Protein AF-A0A355FTS7-F1 (afdb_monomer_lite)

Secondary structure (DSSP, 8-state):
--S-GGGHHHHHHHHHHHHHHHSS---GGGS-SSPP-PPPGGGS--SSHHHHHHHHHHHHHT-TTT-SBTTTTEEETTTEES-SSTT-

Structure (mmCIF, N/CA/C/O backbone):
data_AF-A0A355FTS7-F1
#
_entry.id   AF-A0A355FTS7-F1
#
loop_
_atom_site.group_PDB
_atom_site.id
_atom_site.type_symbol
_atom_site.label_atom_id
_atom_site.label_alt_id
_atom_site.label_comp_id
_atom_site.label_asym_id
_atom_site.label_entity_id
_atom_site.label_seq_id
_atom_site.pdbx_PDB_ins_code
_atom_site.Cartn_x
_atom_site.Cartn_y
_atom_site.Cartn_z
_atom_site.occupancy
_atom_site.B_iso_or_equiv
_atom_site.auth_seq_id
_atom_site.auth_comp_id
_atom_site.auth_asym_id
_atom_site.auth_atom_id
_atom_site.pdbx_PDB_model_num
ATOM 1 N N . ARG A 1 1 ? 14.730 -9.026 -0.508 1.00 91.31 1 ARG A N 1
ATOM 2 C CA . ARG A 1 1 ? 14.922 -8.748 0.940 1.00 91.31 1 ARG A CA 1
ATOM 3 C C . ARG A 1 1 ? 13.652 -9.023 1.728 1.00 91.31 1 ARG A C 1
ATOM 5 O O . ARG A 1 1 ? 13.720 -9.852 2.612 1.00 91.31 1 ARG A O 1
ATOM 12 N N . TYR A 1 2 ? 12.523 -8.394 1.386 1.00 93.75 2 TYR A N 1
ATOM 13 C CA . TYR A 1 2 ? 11.223 -8.708 2.004 1.00 93.75 2 TYR A CA 1
ATOM 14 C C . TYR A 1 2 ? 10.775 -10.158 1.790 1.00 93.75 2 TYR A C 1
ATOM 16 O O . TYR A 1 2 ? 10.038 -10.699 2.603 1.00 93.75 2 TYR A O 1
ATOM 24 N N . PHE A 1 3 ? 11.240 -10.783 0.705 1.00 96.81 3 PHE A N 1
ATOM 25 C CA . PHE A 1 3 ? 10.765 -12.092 0.281 1.00 96.81 3 PHE A CA 1
ATOM 26 C C . PHE A 1 3 ? 11.829 -13.190 0.405 1.00 96.81 3 PHE A C 1
ATOM 28 O O . PHE A 1 3 ? 13.007 -12.909 0.124 1.00 96.81 3 PHE A O 1
ATOM 35 N N . PRO A 1 4 ? 11.418 -14.425 0.750 1.00 97.12 4 PRO A N 1
ATOM 36 C CA . PRO A 1 4 ? 12.260 -15.619 0.706 1.00 97.12 4 PRO A CA 1
ATOM 37 C C . PRO A 1 4 ? 12.871 -15.876 -0.677 1.00 97.12 4 PRO A C 1
ATOM 39 O O . PRO A 1 4 ? 12.302 -15.476 -1.696 1.00 97.12 4 PRO A O 1
ATOM 42 N N . VAL A 1 5 ? 14.031 -16.535 -0.722 1.00 97.50 5 VAL A N 1
ATOM 43 C CA . VAL A 1 5 ? 14.838 -16.711 -1.947 1.00 97.50 5 VAL A CA 1
ATOM 44 C C . VAL A 1 5 ? 14.083 -17.476 -3.033 1.00 97.50 5 VAL A C 1
ATOM 46 O O . VAL A 1 5 ? 14.176 -17.136 -4.209 1.00 97.50 5 VAL A O 1
ATOM 49 N N . GLU A 1 6 ? 13.261 -18.444 -2.648 1.00 97.81 6 GLU A N 1
ATOM 50 C CA . GLU A 1 6 ? 12.439 -19.259 -3.542 1.00 97.81 6 GLU A CA 1
ATOM 51 C C . GLU A 1 6 ? 11.426 -18.446 -4.362 1.00 97.81 6 GLU A C 1
ATOM 53 O O . GLU A 1 6 ? 11.015 -18.872 -5.438 1.00 97.81 6 GLU A O 1
ATOM 58 N N . THR A 1 7 ? 11.052 -17.252 -3.896 1.00 97.44 7 THR A N 1
ATOM 59 C CA . THR A 1 7 ? 10.129 -16.362 -4.619 1.00 97.44 7 THR A CA 1
ATOM 60 C C . THR A 1 7 ? 10.843 -15.431 -5.602 1.00 97.44 7 THR A C 1
ATOM 62 O O . THR A 1 7 ? 10.203 -14.854 -6.483 1.00 97.44 7 THR A O 1
ATOM 65 N N . HIS A 1 8 ? 12.170 -15.274 -5.486 1.00 97.94 8 HIS A N 1
ATOM 66 C CA . HIS A 1 8 ? 12.940 -14.313 -6.285 1.00 97.94 8 HIS A CA 1
ATOM 67 C C . HIS A 1 8 ? 12.854 -14.562 -7.795 1.00 97.94 8 HIS A C 1
ATOM 69 O O . HIS A 1 8 ? 12.729 -13.569 -8.508 1.00 97.94 8 HIS A O 1
ATOM 75 N N . PRO A 1 9 ? 12.844 -15.810 -8.313 1.00 98.12 9 PRO A N 1
ATOM 76 C CA . PRO A 1 9 ? 12.711 -16.045 -9.752 1.00 98.12 9 PRO A CA 1
ATOM 77 C C . PRO A 1 9 ? 11.422 -15.472 -10.356 1.00 98.12 9 PRO A C 1
ATOM 79 O O . PRO A 1 9 ? 11.414 -15.090 -11.522 1.00 98.12 9 PRO A O 1
ATOM 82 N N . VAL A 1 10 ? 10.349 -15.389 -9.563 1.00 97.69 10 VAL A N 1
ATOM 83 C CA . VAL A 1 10 ? 9.065 -14.811 -9.985 1.00 97.69 10 VAL A CA 1
ATOM 84 C C . VAL A 1 10 ? 9.065 -13.296 -9.795 1.00 97.69 10 VAL A C 1
ATOM 86 O O . VAL A 1 10 ? 8.678 -12.557 -10.692 1.00 97.69 10 VAL A O 1
ATOM 89 N N . LEU A 1 11 ? 9.518 -12.820 -8.634 1.00 97.94 11 LEU A N 1
ATOM 90 C CA . LEU A 1 11 ? 9.395 -11.409 -8.261 1.00 97.94 11 LEU A CA 1
ATOM 91 C C . LEU A 1 11 ? 10.440 -10.502 -8.921 1.00 97.94 11 LEU A C 1
ATOM 93 O O . LEU A 1 11 ? 10.161 -9.337 -9.181 1.00 97.94 11 LEU A O 1
ATOM 97 N N . ALA A 1 12 ? 11.646 -11.005 -9.196 1.00 97.88 12 ALA A N 1
ATOM 98 C CA . ALA A 1 12 ? 12.712 -10.216 -9.809 1.00 97.88 12 ALA A CA 1
ATOM 99 C C . ALA A 1 12 ? 12.327 -9.625 -11.180 1.00 97.88 12 ALA A C 1
ATOM 101 O O . ALA A 1 12 ? 12.490 -8.412 -11.341 1.00 97.88 12 ALA A O 1
ATOM 102 N N . PRO A 1 13 ? 11.802 -10.402 -12.154 1.00 98.12 13 PRO A N 1
ATOM 103 C CA . PRO A 1 13 ? 11.376 -9.828 -13.429 1.00 98.12 13 PRO A CA 1
ATOM 104 C C . PRO A 1 13 ? 10.197 -8.859 -13.271 1.00 98.12 13 PRO A C 1
ATOM 106 O O . PRO A 1 13 ? 10.166 -7.842 -13.955 1.00 98.12 13 PRO A O 1
ATOM 109 N N . GLU A 1 14 ? 9.272 -9.110 -12.340 1.00 98.00 14 GLU A N 1
ATOM 110 C CA . GLU A 1 14 ? 8.149 -8.200 -12.070 1.00 98.00 14 GLU A CA 1
ATOM 111 C C . GLU A 1 14 ? 8.620 -6.854 -11.523 1.00 98.00 14 GLU A C 1
ATOM 113 O O . GLU A 1 14 ? 8.215 -5.807 -12.016 1.00 98.00 14 GLU A O 1
ATOM 118 N N . PHE A 1 15 ? 9.528 -6.863 -10.548 1.00 98.25 15 PHE A N 1
ATOM 119 C CA . PHE A 1 15 ? 10.079 -5.631 -9.990 1.00 98.25 15 PHE A CA 1
ATOM 120 C C . PHE A 1 15 ? 10.955 -4.886 -10.997 1.00 98.25 15 PHE A C 1
ATOM 122 O O . PHE A 1 15 ? 10.934 -3.658 -11.033 1.00 98.25 15 PHE A O 1
ATOM 129 N N . ALA A 1 16 ? 11.702 -5.599 -11.842 1.00 98.25 16 ALA A N 1
ATOM 130 C CA . ALA A 1 16 ? 12.435 -4.970 -12.936 1.00 98.25 16 ALA A CA 1
ATOM 131 C C . ALA A 1 16 ? 11.483 -4.284 -13.931 1.00 98.25 16 ALA A C 1
ATOM 133 O O . ALA A 1 16 ? 11.779 -3.185 -14.402 1.00 98.25 16 ALA A O 1
ATOM 134 N N . GLN A 1 17 ? 10.334 -4.904 -14.213 1.00 98.44 17 GLN A N 1
ATOM 135 C CA . GLN A 1 17 ? 9.310 -4.336 -15.082 1.00 98.44 17 GLN A CA 1
ATOM 136 C C . GLN A 1 17 ? 8.644 -3.110 -14.441 1.00 98.44 17 GLN A C 1
ATOM 138 O O . GLN A 1 17 ? 8.572 -2.070 -15.086 1.00 98.44 17 GLN A O 1
ATOM 143 N N . GLU A 1 18 ? 8.271 -3.166 -13.158 1.00 98.06 18 GLU A N 1
ATOM 144 C CA . GLU A 1 18 ? 7.756 -1.991 -12.435 1.00 98.06 18 GLU A CA 1
ATOM 145 C C . GLU A 1 18 ? 8.753 -0.825 -12.450 1.00 98.06 18 GLU A C 1
ATOM 147 O O . GLU A 1 18 ? 8.378 0.318 -12.706 1.00 98.06 18 GLU A O 1
ATOM 152 N N . LEU A 1 19 ? 10.041 -1.106 -12.229 1.00 98.00 19 LEU A N 1
ATOM 153 C CA . LEU A 1 19 ? 11.078 -0.079 -12.276 1.00 98.00 19 LEU A CA 1
ATOM 154 C C . LEU A 1 19 ? 11.174 0.569 -13.663 1.00 98.00 19 LEU A C 1
ATOM 156 O O . LEU A 1 19 ? 11.377 1.777 -13.756 1.00 98.00 19 LEU A O 1
ATOM 160 N N . LYS A 1 20 ? 11.030 -0.221 -14.731 1.00 98.31 20 LYS A N 1
ATOM 161 C CA . LYS A 1 20 ? 11.047 0.276 -16.108 1.00 98.31 20 LYS A CA 1
ATOM 162 C C . LYS A 1 20 ? 9.812 1.120 -16.431 1.00 98.31 20 LYS A C 1
ATOM 164 O O . LYS A 1 20 ? 9.957 2.151 -17.081 1.00 98.31 20 LYS A O 1
ATOM 169 N N . ASP A 1 21 ? 8.635 0.688 -15.990 1.00 97.81 21 ASP A N 1
ATOM 170 C CA . ASP A 1 21 ? 7.361 1.318 -16.348 1.00 97.81 21 ASP A CA 1
ATOM 171 C C . ASP A 1 21 ? 7.072 2.571 -15.515 1.00 97.81 21 ASP A C 1
ATOM 173 O O . ASP A 1 21 ? 6.568 3.562 -16.040 1.00 97.81 21 ASP A O 1
ATOM 177 N N . TYR A 1 22 ? 7.424 2.549 -14.228 1.00 96.00 22 TYR A N 1
ATOM 178 C CA . TYR A 1 22 ? 7.042 3.588 -13.267 1.00 96.00 22 TYR A CA 1
ATOM 179 C C . TYR A 1 22 ? 8.234 4.345 -12.673 1.00 96.00 22 TYR A C 1
ATOM 181 O O . TYR A 1 22 ? 8.049 5.282 -11.900 1.00 96.00 22 TYR A O 1
ATOM 189 N N . GLY A 1 23 ? 9.471 3.931 -12.966 1.00 96.19 23 GLY A N 1
ATOM 190 C CA . GLY A 1 23 ? 10.670 4.499 -12.339 1.00 96.19 23 GLY A CA 1
ATOM 191 C C . GLY A 1 23 ? 10.823 4.139 -10.856 1.00 96.19 23 GLY A C 1
ATOM 192 O O . GLY A 1 23 ? 11.728 4.643 -10.189 1.00 96.19 23 GLY A O 1
ATOM 193 N N . ARG A 1 24 ? 9.956 3.265 -10.323 1.00 96.31 24 ARG A N 1
ATOM 194 C CA . ARG A 1 24 ? 9.925 2.848 -8.918 1.00 96.31 24 ARG A CA 1
ATOM 195 C C . ARG A 1 24 ? 9.281 1.469 -8.765 1.00 96.31 24 ARG A C 1
ATOM 197 O O . ARG A 1 24 ? 8.404 1.097 -9.532 1.00 96.31 24 ARG A O 1
ATOM 204 N N . ILE A 1 25 ? 9.721 0.727 -7.748 1.00 97.94 25 ILE A N 1
ATOM 205 C CA . ILE A 1 25 ? 9.187 -0.596 -7.394 1.00 97.94 25 ILE A CA 1
ATOM 206 C C . ILE A 1 25 ? 8.197 -0.417 -6.241 1.00 97.94 25 ILE A C 1
ATOM 208 O O . ILE A 1 25 ? 8.614 -0.211 -5.098 1.00 97.94 25 ILE A O 1
ATOM 212 N N . TYR A 1 26 ? 6.904 -0.488 -6.543 1.00 97.75 26 TYR A N 1
ATOM 213 C CA . TYR A 1 26 ? 5.814 -0.367 -5.568 1.00 97.75 26 TYR A CA 1
ATOM 214 C C . TYR A 1 26 ? 5.387 -1.721 -5.006 1.00 97.75 26 TYR A C 1
ATOM 216 O O . TYR A 1 26 ? 4.814 -1.776 -3.919 1.00 97.75 26 TYR A O 1
ATOM 224 N N . MET A 1 27 ? 5.715 -2.811 -5.706 1.00 98.06 27 MET A N 1
ATOM 225 C CA . MET A 1 27 ? 5.296 -4.175 -5.396 1.00 98.06 27 MET A CA 1
ATOM 226 C C . MET A 1 27 ? 3.771 -4.322 -5.458 1.00 98.06 27 MET A C 1
ATOM 228 O O . MET A 1 27 ? 3.152 -4.838 -4.525 1.00 98.06 27 MET A O 1
ATOM 232 N N . TYR A 1 28 ? 3.155 -3.892 -6.566 1.00 97.56 28 TYR A N 1
ATOM 233 C CA . TYR A 1 28 ? 1.694 -3.850 -6.735 1.00 97.56 28 TYR A CA 1
ATOM 234 C C . TYR A 1 28 ? 1.009 -5.196 -6.490 1.00 97.56 28 TYR A C 1
ATOM 236 O O . TYR A 1 28 ? -0.134 -5.239 -6.036 1.00 97.56 28 TYR A O 1
ATOM 244 N N . ARG A 1 29 ? 1.728 -6.302 -6.715 1.00 96.56 29 ARG A N 1
ATOM 245 C CA . ARG A 1 29 ? 1.298 -7.666 -6.376 1.00 96.56 29 ARG A CA 1
ATOM 246 C C . ARG A 1 29 ? 0.776 -7.801 -4.938 1.00 96.56 29 ARG A C 1
ATOM 248 O O . ARG A 1 29 ? -0.124 -8.605 -4.708 1.00 96.56 29 ARG A O 1
ATOM 255 N N . LEU A 1 30 ? 1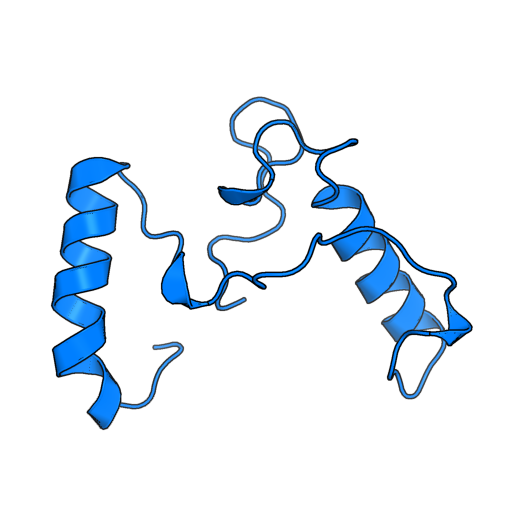.356 -7.077 -3.980 1.00 96.94 30 LEU A N 1
ATOM 256 C CA . LEU A 1 30 ? 1.016 -7.186 -2.557 1.00 96.94 30 LEU A CA 1
ATOM 257 C C . LEU A 1 30 ? -0.102 -6.253 -2.104 1.00 96.94 30 LEU A C 1
ATOM 259 O O . LEU A 1 30 ? -0.598 -6.394 -0.985 1.00 96.94 30 LEU A O 1
ATOM 263 N N . ARG A 1 31 ? -0.505 -5.308 -2.950 1.00 96.56 31 ARG A N 1
ATOM 264 C CA . ARG A 1 31 ? -1.560 -4.369 -2.605 1.00 96.56 31 ARG A CA 1
ATOM 265 C C . ARG A 1 31 ? -2.863 -5.122 -2.294 1.00 96.56 31 ARG A C 1
ATOM 267 O O . ARG A 1 31 ? -3.279 -5.975 -3.088 1.00 96.56 31 ARG A O 1
ATOM 274 N N . PRO A 1 32 ? -3.560 -4.790 -1.193 1.00 95.19 32 PRO A N 1
ATOM 275 C CA . PRO A 1 32 ? -4.882 -5.334 -0.920 1.00 95.19 32 PRO A CA 1
ATOM 276 C C . PRO A 1 32 ? -5.846 -5.098 -2.090 1.00 95.19 32 PRO A C 1
ATOM 278 O O . PRO A 1 32 ? -5.925 -4.006 -2.642 1.00 95.19 32 PRO A O 1
ATOM 281 N N . LYS A 1 33 ? -6.618 -6.125 -2.463 1.00 94.25 33 LYS A N 1
ATOM 282 C CA . LYS A 1 33 ? -7.651 -6.001 -3.511 1.00 94.25 33 LYS A CA 1
ATOM 283 C C . LYS A 1 33 ? -8.911 -5.270 -3.039 1.00 94.25 33 LYS A C 1
ATOM 285 O O . LYS A 1 33 ? -9.750 -4.915 -3.858 1.00 94.25 33 LYS A O 1
ATOM 290 N N . HIS A 1 34 ? -9.075 -5.114 -1.729 1.00 90.50 34 HIS A N 1
ATOM 291 C CA . HIS A 1 34 ? -10.180 -4.374 -1.132 1.00 90.50 34 HIS A CA 1
ATOM 292 C C . HIS A 1 34 ? -9.753 -2.928 -0.844 1.00 90.50 34 HIS A C 1
ATOM 294 O O . HIS A 1 34 ? -8.563 -2.692 -0.629 1.00 90.50 34 HIS A O 1
ATOM 300 N N . PRO A 1 35 ? -10.699 -1.974 -0.786 1.00 88.81 35 PRO A N 1
ATOM 301 C CA . PRO A 1 35 ? -10.392 -0.595 -0.427 1.00 88.81 35 PRO A CA 1
ATOM 302 C C . PRO A 1 35 ? -9.715 -0.502 0.944 1.00 88.81 35 PRO A C 1
ATOM 304 O O . PRO A 1 35 ? -10.173 -1.112 1.917 1.00 88.81 35 PRO A O 1
ATOM 307 N N . VAL A 1 36 ? -8.639 0.277 1.012 1.00 95.69 36 VAL A N 1
ATOM 308 C CA . VAL A 1 36 ? -7.974 0.654 2.261 1.00 95.69 36 VAL A CA 1
ATOM 309 C C . VAL A 1 36 ? -8.617 1.951 2.737 1.00 95.69 36 VAL A C 1
ATOM 311 O O . VAL A 1 36 ? -8.648 2.910 1.984 1.00 95.69 36 VAL A O 1
ATOM 314 N N . PHE A 1 37 ? -9.180 1.960 3.942 1.00 97.12 37 PHE A N 1
ATOM 315 C CA . PHE A 1 37 ? -9.807 3.133 4.558 1.00 97.12 37 PHE A CA 1
ATOM 316 C C . PHE A 1 37 ? -9.885 2.926 6.069 1.00 97.12 37 PHE A C 1
ATOM 318 O O . PHE A 1 37 ? -9.906 1.785 6.540 1.00 97.12 37 PHE A O 1
ATOM 325 N N . ALA A 1 38 ? -9.962 4.012 6.834 1.00 97.69 38 ALA A N 1
ATOM 326 C CA . ALA A 1 38 ? -10.043 3.933 8.286 1.00 97.69 38 ALA A CA 1
ATOM 327 C C . ALA A 1 38 ? -11.379 3.332 8.760 1.00 97.69 38 ALA A C 1
ATOM 329 O O . ALA A 1 38 ? -12.463 3.848 8.494 1.00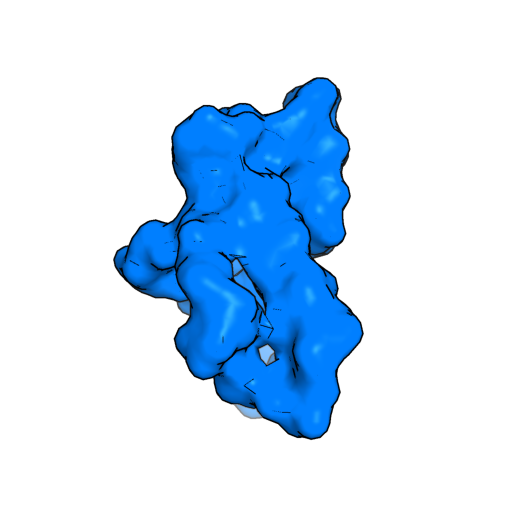 97.69 38 ALA A O 1
ATOM 330 N N . ARG A 1 39 ? -11.292 2.236 9.512 1.00 96.25 39 ARG A N 1
ATOM 331 C CA . ARG A 1 39 ? -12.415 1.568 10.191 1.00 96.25 39 ARG A CA 1
ATOM 332 C C . ARG A 1 39 ? -12.534 2.008 11.659 1.00 96.25 39 ARG A C 1
ATOM 334 O O . ARG A 1 39 ? -11.576 2.581 12.182 1.00 96.25 39 ARG A O 1
ATOM 341 N N . PRO A 1 40 ? -13.652 1.707 12.351 1.00 98.12 40 PRO A N 1
ATOM 342 C CA . PRO A 1 40 ? -13.729 1.827 13.809 1.00 98.12 40 PRO A CA 1
ATOM 343 C C . PRO A 1 40 ? -12.568 1.102 14.503 1.00 98.12 40 PRO A C 1
ATOM 345 O O . PRO A 1 40 ? -12.161 0.022 14.069 1.00 98.12 40 PRO A O 1
ATOM 348 N N . ILE A 1 41 ? -12.027 1.696 15.571 1.00 98.12 41 ILE A N 1
ATOM 349 C CA . ILE A 1 41 ? -10.777 1.248 16.206 1.00 98.12 41 ILE A CA 1
ATOM 350 C C . ILE A 1 41 ? -10.869 -0.181 16.770 1.00 98.12 41 ILE A C 1
ATOM 352 O O . ILE A 1 41 ? -9.877 -0.907 16.797 1.00 98.12 41 ILE A O 1
ATOM 356 N N . GLU A 1 42 ? -12.068 -0.625 17.141 1.00 97.88 42 GLU A N 1
ATOM 357 C CA . GLU A 1 42 ? -12.349 -1.963 17.666 1.00 97.88 42 GLU A CA 1
ATOM 358 C C . GLU A 1 42 ? -12.281 -3.058 16.588 1.00 97.88 42 GLU A C 1
ATOM 360 O O . GLU A 1 42 ? -12.219 -4.241 16.917 1.00 97.88 42 GLU A O 1
ATOM 365 N N . GLN A 1 43 ? -12.286 -2.691 15.300 1.00 97.69 43 GLN A N 1
ATOM 366 C CA . GLN A 1 43 ? -12.203 -3.648 14.189 1.00 97.69 43 GLN A CA 1
ATOM 367 C C . GLN A 1 43 ? -10.764 -4.043 13.833 1.00 97.69 43 GLN A C 1
ATOM 369 O O . GLN A 1 43 ? -10.566 -4.943 13.013 1.00 97.69 43 GLN A O 1
ATOM 374 N N . TYR A 1 44 ? -9.754 -3.389 14.413 1.00 97.62 44 TYR A N 1
ATOM 375 C CA . TYR A 1 44 ? -8.359 -3.728 14.143 1.00 97.62 44 TYR A CA 1
ATOM 376 C C . TYR A 1 44 ? -7.905 -4.893 15.027 1.00 97.62 44 TYR A C 1
ATOM 378 O O . TYR A 1 44 ? -8.071 -4.838 16.247 1.00 97.62 44 TYR A O 1
ATOM 386 N N . PRO A 1 45 ? -7.266 -5.929 14.454 1.00 97.06 45 PRO A N 1
ATOM 387 C CA . PRO A 1 45 ? -6.785 -7.088 15.200 1.00 97.06 45 PRO A CA 1
ATOM 388 C C . PRO A 1 45 ? -5.473 -6.768 15.940 1.00 97.06 45 PRO A C 1
ATOM 390 O O . PRO A 1 45 ? -4.417 -7.329 15.646 1.00 97.06 45 PRO A O 1
ATOM 393 N N . ALA A 1 46 ? -5.522 -5.841 16.896 1.00 97.69 46 ALA A N 1
ATOM 394 C CA . ALA A 1 46 ? -4.373 -5.392 17.676 1.00 97.69 46 ALA A CA 1
ATOM 395 C C . ALA A 1 46 ? -4.455 -5.861 19.136 1.00 97.69 46 ALA A C 1
ATOM 397 O O . ALA A 1 46 ? -5.531 -6.033 19.700 1.00 97.69 46 ALA A O 1
ATOM 398 N N . LYS A 1 47 ? -3.295 -6.031 19.782 1.00 98.12 47 LYS A N 1
ATOM 399 C CA . LYS A 1 47 ? -3.211 -6.393 21.212 1.00 98.12 47 LYS A CA 1
ATOM 400 C C . LYS A 1 47 ? -3.370 -5.198 22.156 1.00 98.12 47 LYS A C 1
ATOM 402 O O . LYS A 1 47 ? -3.571 -5.388 23.350 1.00 98.12 47 LYS A O 1
ATOM 407 N N . CYS A 1 48 ? -3.229 -3.979 21.640 1.00 98.06 48 CYS A N 1
ATOM 408 C CA . CYS A 1 48 ? -3.392 -2.745 22.395 1.00 98.06 48 CYS A CA 1
ATOM 409 C C . CYS A 1 48 ? -4.004 -1.655 21.512 1.00 98.06 48 CYS A C 1
ATOM 411 O O . CYS A 1 48 ? -3.847 -1.657 20.287 1.00 98.06 48 CYS A O 1
ATOM 413 N N . GLN A 1 49 ? -4.677 -0.702 22.153 1.00 98.12 49 GLN A N 1
ATOM 414 C CA . GLN A 1 49 ? -5.382 0.377 21.467 1.00 98.12 49 GLN A CA 1
ATOM 415 C C . GLN A 1 49 ? -4.423 1.299 20.705 1.00 98.12 49 GLN A C 1
ATOM 417 O O . GLN A 1 49 ? -4.754 1.776 19.630 1.00 98.12 49 GLN A O 1
ATOM 422 N N . GLN A 1 50 ? -3.206 1.502 21.209 1.00 98.50 50 GLN A N 1
ATOM 423 C CA . GLN A 1 50 ? -2.198 2.350 20.573 1.00 98.50 50 GLN A CA 1
ATOM 424 C C . GLN A 1 50 ? -1.787 1.802 19.201 1.00 98.50 50 GLN A C 1
ATOM 426 O O . GLN A 1 50 ? -1.698 2.559 18.238 1.00 98.50 50 GLN A O 1
ATOM 431 N N . ALA A 1 51 ? -1.583 0.484 19.091 1.00 98.44 51 ALA A N 1
ATOM 432 C CA . ALA A 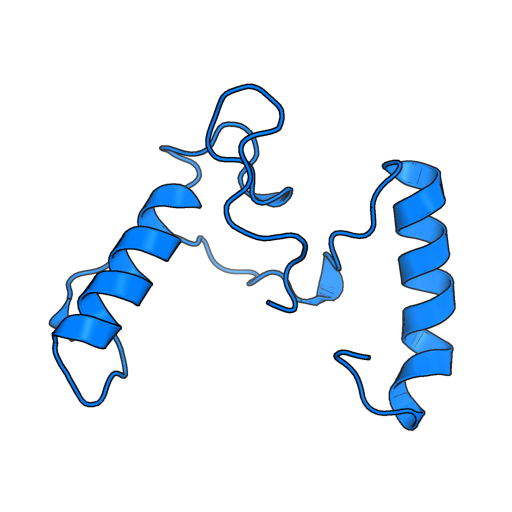1 51 ? -1.280 -0.153 17.813 1.00 98.44 51 ALA A CA 1
ATOM 433 C C . ALA A 1 51 ? -2.480 -0.091 16.853 1.00 98.44 51 ALA A C 1
ATOM 435 O O . ALA A 1 51 ? -2.291 0.210 15.676 1.00 98.44 51 ALA A O 1
ATOM 436 N N . ALA A 1 52 ? -3.706 -0.293 17.355 1.00 98.50 52 ALA A N 1
ATOM 437 C CA . ALA A 1 52 ? -4.922 -0.115 16.558 1.00 98.50 52 ALA A CA 1
ATOM 438 C C . ALA A 1 52 ? -5.037 1.315 16.001 1.00 98.50 52 ALA A C 1
ATOM 440 O O . ALA A 1 52 ? -5.302 1.488 14.814 1.00 98.50 52 ALA A O 1
ATOM 441 N N . SER A 1 53 ? -4.758 2.337 16.817 1.00 98.50 53 SER A N 1
ATOM 442 C CA . SER A 1 53 ? -4.747 3.736 16.376 1.00 98.50 53 SER A CA 1
ATOM 443 C C . SER A 1 53 ? -3.719 3.989 15.275 1.00 98.50 53 SER A C 1
ATOM 445 O O . SER A 1 53 ? -4.018 4.698 14.320 1.00 98.50 53 SER A O 1
ATOM 447 N N . ILE A 1 54 ? -2.521 3.401 15.363 1.00 98.31 54 ILE A N 1
ATOM 448 C CA . ILE A 1 54 ? -1.503 3.531 14.308 1.00 98.31 54 ILE A CA 1
ATOM 449 C C . ILE A 1 54 ? -2.001 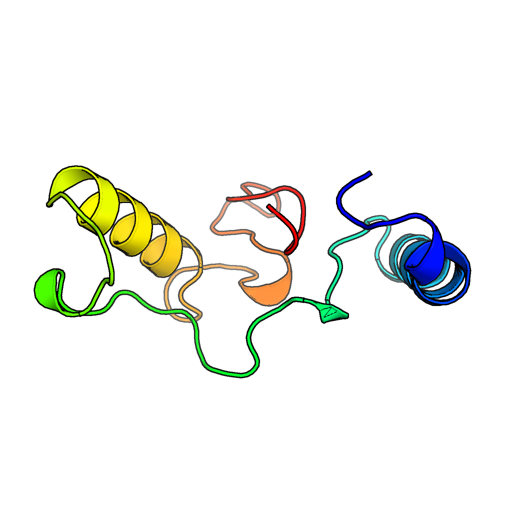2.901 13.002 1.00 98.31 54 ILE A C 1
ATOM 451 O O . ILE A 1 54 ? -1.914 3.539 11.955 1.00 98.31 54 ILE A O 1
ATOM 455 N N . MET A 1 55 ? -2.568 1.689 13.055 1.00 98.12 55 MET A N 1
ATOM 456 C CA . MET A 1 55 ? -3.149 1.035 11.873 1.00 98.12 55 MET A CA 1
ATOM 457 C C . MET A 1 55 ? -4.265 1.882 11.252 1.00 98.12 55 MET A C 1
ATOM 459 O O . MET A 1 55 ? -4.303 2.040 10.034 1.00 98.12 55 MET A O 1
ATOM 463 N N . LEU A 1 56 ? -5.129 2.469 12.084 1.00 98.44 56 LEU A N 1
ATOM 464 C CA . LEU A 1 56 ? -6.189 3.372 11.647 1.00 98.44 56 LEU A CA 1
ATOM 465 C C . LEU A 1 56 ? -5.630 4.589 10.915 1.00 98.44 56 LEU A C 1
ATOM 467 O O . LEU A 1 56 ? -6.067 4.886 9.805 1.00 98.44 56 LEU A O 1
ATOM 471 N N . MET A 1 57 ? -4.639 5.262 11.499 1.00 98.31 57 MET A N 1
ATOM 472 C CA . MET A 1 57 ? -4.036 6.447 10.887 1.00 98.31 57 MET A CA 1
ATOM 473 C C . MET A 1 57 ? -3.301 6.117 9.582 1.00 98.31 57 MET A C 1
ATOM 475 O O . MET A 1 57 ? -3.364 6.898 8.634 1.00 98.31 57 MET A O 1
ATOM 479 N N . ILE A 1 58 ? -2.660 4.946 9.494 1.00 97.88 58 ILE A N 1
ATOM 480 C CA . ILE A 1 58 ? -2.057 4.455 8.247 1.00 97.88 58 ILE A CA 1
ATOM 481 C C . ILE A 1 58 ? -3.131 4.264 7.172 1.00 97.88 58 ILE A C 1
ATOM 483 O O . ILE A 1 58 ? -2.970 4.761 6.059 1.00 97.88 58 ILE A O 1
ATOM 487 N N . GLN A 1 59 ? -4.232 3.575 7.493 1.00 97.69 59 GLN A N 1
ATOM 488 C CA . GLN A 1 59 ? -5.307 3.340 6.526 1.00 97.69 59 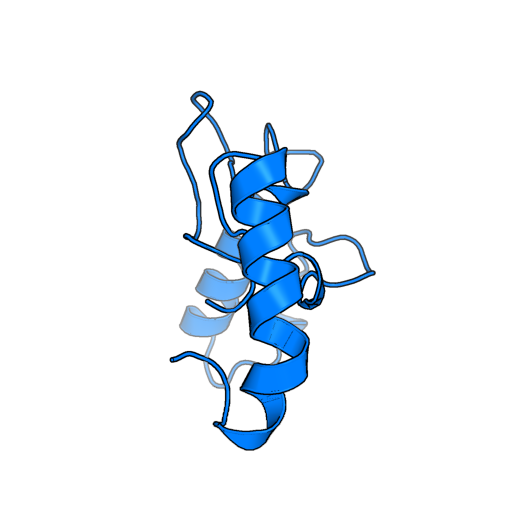GLN A CA 1
ATOM 489 C C . GLN A 1 59 ? -6.002 4.638 6.106 1.00 97.69 59 GLN A C 1
ATOM 491 O O . GLN A 1 59 ? -6.356 4.767 4.942 1.00 97.69 59 GLN A O 1
ATOM 496 N N . ASN A 1 60 ? -6.132 5.617 7.007 1.00 98.00 60 ASN A N 1
ATOM 497 C CA . ASN A 1 60 ? -6.638 6.949 6.674 1.00 98.00 60 ASN A CA 1
ATOM 498 C C . ASN A 1 60 ? -5.753 7.660 5.637 1.00 98.00 60 ASN A C 1
ATOM 500 O O . ASN A 1 60 ? -6.259 8.237 4.683 1.00 98.00 60 ASN A O 1
ATOM 504 N N . ASN A 1 61 ? -4.426 7.604 5.796 1.00 97.88 61 ASN A N 1
ATOM 505 C CA . ASN A 1 61 ? -3.497 8.239 4.853 1.00 97.88 61 ASN A CA 1
ATOM 506 C C . ASN A 1 61 ? -3.462 7.569 3.470 1.00 97.88 61 ASN A C 1
ATOM 508 O O . ASN A 1 61 ? -2.952 8.175 2.527 1.00 97.88 61 ASN A O 1
ATOM 512 N N . LEU A 1 62 ? -3.961 6.336 3.359 1.00 97.50 62 LEU A N 1
ATOM 513 C CA . LEU A 1 62 ? -4.048 5.560 2.119 1.00 97.50 62 LEU A CA 1
ATOM 514 C C . LEU A 1 62 ? -5.483 5.455 1.580 1.00 97.50 62 LEU A C 1
ATOM 516 O O . LEU A 1 62 ? -5.710 4.766 0.586 1.00 97.50 62 LEU A O 1
ATOM 520 N N . ASP A 1 63 ? -6.440 6.125 2.222 1.00 97.31 63 ASP A N 1
ATOM 521 C CA . ASP A 1 63 ? -7.829 6.157 1.781 1.00 97.31 63 ASP A CA 1
ATOM 522 C C . ASP A 1 63 ? -7.930 6.859 0.417 1.00 97.31 63 ASP A C 1
ATOM 524 O O . ASP A 1 63 ? -7.426 7.976 0.291 1.00 97.31 63 ASP A O 1
ATOM 528 N N . PRO A 1 64 ? -8.581 6.272 -0.606 1.00 95.19 64 PRO A N 1
ATOM 529 C CA . PRO A 1 64 ? -8.795 6.932 -1.895 1.00 95.19 64 PRO A CA 1
ATOM 530 C C . PRO A 1 64 ? -9.506 8.291 -1.820 1.00 95.19 64 PRO A C 1
ATOM 532 O O . PRO A 1 64 ? -9.370 9.094 -2.738 1.00 95.19 64 PRO A O 1
ATOM 535 N N . ALA A 1 65 ? -10.266 8.562 -0.754 1.00 96.25 65 ALA A N 1
ATOM 536 C CA . ALA A 1 65 ? -10.890 9.862 -0.514 1.00 96.25 65 ALA A CA 1
ATOM 537 C C . ALA A 1 65 ? -9.924 10.909 0.078 1.00 96.25 65 ALA A C 1
ATOM 539 O O . ALA A 1 65 ? -10.252 12.095 0.100 1.00 96.25 65 ALA A O 1
ATOM 540 N N . VAL A 1 66 ? -8.754 10.488 0.571 1.00 96.12 66 VAL A N 1
ATOM 541 C CA . VAL A 1 66 ? -7.759 11.336 1.254 1.00 96.12 66 VAL A CA 1
ATOM 542 C C . VAL A 1 66 ? -6.455 11.433 0.459 1.00 96.12 66 VAL A C 1
ATOM 544 O O . VAL A 1 66 ? -5.892 12.518 0.320 1.00 96.12 66 VAL A O 1
ATOM 547 N N . ALA A 1 67 ? -5.953 10.308 -0.046 1.00 96.62 67 ALA A N 1
ATOM 548 C CA . ALA A 1 67 ? -4.668 10.202 -0.717 1.00 96.62 67 ALA A CA 1
ATOM 549 C C . ALA A 1 67 ? -4.728 10.696 -2.168 1.00 96.62 67 ALA A C 1
ATOM 551 O O . ALA A 1 67 ? -5.641 10.351 -2.915 1.00 96.62 67 ALA A O 1
ATOM 552 N N . GLN A 1 68 ? -3.707 11.443 -2.599 1.00 95.88 68 GLN A N 1
ATOM 553 C CA . GLN A 1 68 ? -3.567 11.869 -3.997 1.00 95.88 68 GLN A CA 1
ATOM 554 C C . GLN A 1 68 ? -3.326 10.692 -4.951 1.00 95.88 68 GLN A C 1
ATOM 556 O O . GLN A 1 68 ? -3.912 10.649 -6.031 1.00 95.88 68 GLN A O 1
ATOM 561 N N . HIS A 1 69 ? -2.473 9.744 -4.551 1.00 95.69 69 HIS A N 1
ATOM 562 C CA . HIS A 1 69 ? -2.153 8.544 -5.326 1.00 95.69 69 HIS A CA 1
ATOM 563 C C . HIS A 1 69 ? -2.106 7.331 -4.376 1.00 95.69 69 HIS A C 1
ATOM 565 O O . HIS A 1 69 ? -1.030 6.947 -3.904 1.00 95.69 69 HIS A O 1
ATOM 571 N N . PRO A 1 70 ? -3.274 6.761 -4.010 1.00 95.19 70 PRO A N 1
ATOM 572 C CA . PRO A 1 70 ? -3.366 5.708 -2.996 1.00 95.19 70 PRO A CA 1
ATOM 573 C C . PRO A 1 70 ? -2.637 4.424 -3.406 1.00 95.19 70 PRO A C 1
ATOM 575 O O . PRO A 1 70 ? -2.088 3.733 -2.550 1.00 95.19 70 PRO A O 1
ATOM 578 N N . GLU A 1 71 ? -2.597 4.100 -4.702 1.00 95.25 71 GLU A N 1
ATOM 579 C CA . GLU A 1 71 ? -1.942 2.887 -5.207 1.00 95.25 71 GLU A CA 1
ATOM 580 C C . GLU A 1 71 ? -0.413 2.977 -5.096 1.00 95.25 71 GLU A C 1
ATOM 582 O O . GLU A 1 71 ? 0.253 1.984 -4.807 1.00 95.25 71 GLU A O 1
ATOM 587 N N . GLU A 1 72 ? 0.126 4.182 -5.242 1.00 96.56 72 GLU A N 1
ATOM 588 C CA . GLU A 1 72 ? 1.538 4.537 -5.129 1.00 96.56 72 GLU A CA 1
ATOM 589 C C . GLU A 1 72 ? 1.953 4.867 -3.687 1.00 96.56 72 GLU A C 1
ATOM 591 O O . GLU A 1 72 ? 3.110 5.219 -3.436 1.00 96.56 72 GLU A O 1
ATOM 596 N N . LEU A 1 73 ? 1.024 4.739 -2.731 1.00 97.25 73 LEU A N 1
ATOM 597 C CA . LEU A 1 73 ? 1.214 5.016 -1.306 1.00 97.25 73 LEU A CA 1
ATOM 598 C C . LEU A 1 73 ? 1.492 6.500 -1.005 1.00 97.25 73 LEU A C 1
ATOM 600 O O . LEU A 1 73 ? 2.161 6.800 -0.015 1.00 97.25 73 LEU A O 1
ATOM 604 N N . ILE A 1 74 ? 1.009 7.428 -1.843 1.00 96.62 74 ILE A N 1
ATOM 605 C CA . ILE A 1 74 ? 1.268 8.875 -1.740 1.00 96.62 74 ILE A CA 1
ATOM 606 C C 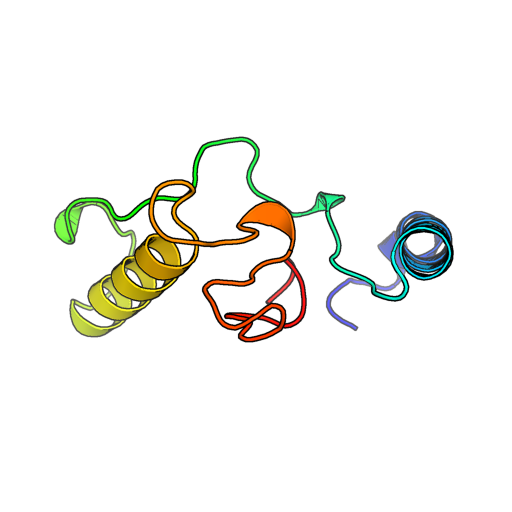. ILE A 1 74 ? 0.023 9.613 -1.258 1.00 96.62 74 ILE A C 1
ATOM 608 O O . ILE A 1 74 ? -1.005 9.641 -1.938 1.00 96.62 74 ILE A O 1
ATOM 612 N N . THR A 1 75 ? 0.139 10.282 -0.112 1.00 95.50 75 THR A N 1
ATOM 613 C CA . THR A 1 75 ? -0.975 11.034 0.473 1.00 95.50 75 THR A CA 1
ATOM 614 C C . THR A 1 75 ? -1.059 12.448 -0.096 1.00 95.50 75 THR A C 1
ATOM 616 O O . THR A 1 75 ? -2.137 12.868 -0.500 1.00 95.50 75 THR A O 1
ATOM 619 N N . TYR A 1 76 ? 0.054 13.187 -0.169 1.00 94.12 76 TYR A N 1
ATOM 620 C CA . TYR A 1 76 ? 0.058 14.567 -0.673 1.00 94.12 76 TYR A CA 1
ATOM 621 C C . TYR A 1 76 ? 1.414 14.999 -1.248 1.00 94.12 76 TYR A C 1
ATOM 623 O O . TYR A 1 76 ? 2.423 14.309 -1.119 1.00 94.12 76 TYR A O 1
ATOM 631 N N . GLY A 1 77 ? 1.443 16.183 -1.868 1.00 89.88 77 GLY A N 1
ATOM 632 C CA . GLY A 1 77 ? 2.674 16.831 -2.332 1.00 89.88 77 GLY A CA 1
ATOM 633 C C . GLY A 1 77 ? 3.347 16.128 -3.512 1.00 89.88 77 GLY A C 1
ATOM 634 O O . GLY A 1 77 ? 4.535 16.333 -3.734 1.00 89.88 77 GLY A O 1
ATOM 635 N N . GLY A 1 78 ? 2.625 15.268 -4.237 1.00 86.69 78 GLY A N 1
ATOM 636 C CA . GLY A 1 78 ? 3.136 14.507 -5.382 1.00 86.69 78 GLY A CA 1
ATOM 637 C C . GLY A 1 78 ? 4.129 13.387 -5.038 1.00 86.69 78 GLY A C 1
ATOM 638 O O . GLY A 1 78 ? 4.213 12.419 -5.783 1.00 86.69 78 GLY A O 1
ATOM 639 N N . ASN A 1 79 ? 4.856 13.470 -3.917 1.00 89.94 79 ASN A N 1
ATOM 640 C CA . ASN A 1 79 ? 5.810 12.445 -3.471 1.00 89.94 79 ASN A CA 1
ATOM 641 C C . ASN A 1 79 ? 5.809 12.180 -1.951 1.00 89.94 79 ASN A C 1
ATOM 643 O O . ASN A 1 79 ? 6.625 11.384 -1.478 1.00 89.94 79 ASN A O 1
ATOM 647 N N . GLY A 1 80 ? 4.911 12.811 -1.186 1.00 91.19 80 GLY A N 1
ATOM 648 C CA . GLY A 1 80 ? 4.731 12.576 0.248 1.00 91.19 80 GLY A CA 1
ATOM 649 C C . GLY A 1 80 ? 4.098 11.211 0.509 1.00 91.19 80 GLY A C 1
ATOM 650 O O . GLY A 1 80 ? 2.878 11.094 0.627 1.00 91.19 80 GLY A O 1
ATOM 651 N N . GLY A 1 81 ? 4.938 10.175 0.537 1.00 94.12 81 GLY A N 1
ATOM 652 C CA . GLY A 1 81 ? 4.533 8.781 0.693 1.00 94.12 81 GLY A CA 1
ATOM 653 C C . GLY A 1 81 ? 4.426 8.307 2.142 1.00 94.12 81 GLY A C 1
ATOM 654 O O . GLY A 1 81 ? 5.207 8.727 2.994 1.00 94.12 81 GLY A O 1
ATOM 655 N N . VAL A 1 82 ? 3.498 7.383 2.400 1.00 96.19 82 VAL A N 1
ATOM 656 C CA . VAL A 1 82 ? 3.359 6.669 3.684 1.00 96.19 82 VAL A CA 1
ATOM 657 C C . VAL A 1 82 ? 4.434 5.589 3.815 1.00 96.19 82 VAL A C 1
ATOM 659 O O . VAL A 1 82 ? 5.093 5.477 4.845 1.00 96.19 82 VAL A O 1
ATOM 662 N N . PHE A 1 83 ? 4.640 4.827 2.739 1.00 97.31 83 PHE A N 1
ATOM 663 C CA . PHE A 1 83 ? 5.606 3.737 2.657 1.00 97.31 83 PHE A CA 1
ATOM 664 C C . PHE A 1 83 ? 6.394 3.799 1.351 1.00 97.31 83 PHE A C 1
ATOM 666 O O . PHE A 1 83 ? 6.056 4.519 0.408 1.00 97.31 83 PHE A O 1
ATOM 673 N N . GLN A 1 84 ? 7.471 3.020 1.284 1.00 96.06 84 GLN A N 1
ATOM 674 C CA . GLN A 1 84 ? 8.257 2.901 0.062 1.00 96.06 84 GLN A CA 1
ATOM 675 C C . GLN A 1 84 ? 7.613 1.962 -0.965 1.00 96.06 84 GLN A C 1
ATOM 677 O O . GLN A 1 84 ? 7.774 2.207 -2.160 1.00 96.06 84 GLN A O 1
ATOM 682 N N . ASN A 1 85 ? 6.928 0.911 -0.505 1.00 97.50 85 ASN A N 1
ATOM 683 C CA . ASN A 1 85 ? 6.280 -0.139 -1.299 1.00 97.50 85 ASN A CA 1
ATOM 684 C C . ASN A 1 85 ? 5.281 -0.926 -0.428 1.00 97.50 85 ASN A C 1
ATOM 686 O O . ASN A 1 85 ? 5.329 -0.827 0.794 1.00 97.50 85 ASN A O 1
ATOM 690 N N . TRP A 1 86 ? 4.428 -1.741 -1.052 1.00 97.56 86 TRP A N 1
ATOM 691 C CA . TRP A 1 86 ? 3.362 -2.514 -0.396 1.00 97.56 86 TRP A CA 1
ATOM 692 C C . TRP A 1 86 ? 3.834 -3.707 0.452 1.00 97.56 86 TRP A C 1
ATOM 694 O O . TRP A 1 86 ? 3.004 -4.390 1.046 1.00 97.56 86 TRP A O 1
ATOM 704 N N . ALA A 1 87 ? 5.139 -4.003 0.495 1.00 97.12 87 ALA A N 1
ATOM 705 C CA . ALA A 1 87 ? 5.671 -5.019 1.408 1.00 97.12 87 ALA A CA 1
ATOM 706 C C . ALA A 1 87 ? 5.945 -4.484 2.822 1.00 97.12 87 ALA A C 1
ATOM 708 O O . ALA A 1 87 ? 6.136 -5.291 3.733 1.00 97.12 87 ALA A O 1
ATOM 709 N N . GLN A 1 88 ? 6.042 -3.160 2.979 1.00 95.50 88 GLN A N 1
ATOM 710 C CA . GLN A 1 88 ? 6.204 -2.484 4.270 1.00 95.50 88 GLN A CA 1
ATOM 711 C C . GLN A 1 88 ? 4.856 -2.340 4.971 1.00 95.50 88 GLN A C 1
ATOM 713 O O . GLN A 1 88 ? 4.848 -2.539 6.206 1.00 95.50 88 GLN A O 1
#

Radius of gyration: 14.75 Å; chains: 1; bounding box: 29×36×39 Å

Sequence (88 aa):
RYFPVETHPVLAPEFAQELKDYGRIYMYRLRPKHPVFARPIEQYPAKCQQAASIMLMIQNNLDPAVAQHPEELITYGGNGGVFQNWAQ

pLDDT: mean 96.56, std 2.33, range [86.69, 98.5]

Foldseek 3Di:
DLDDPVCCVVVVVVQVVCCVPPVARQVLVLDDPDFQAADPLVPDPDPDSVVSVVSRVQSHQLGPVQAPCNSCQGRDDVPNHPDRHNSD